Protein AF-A0A7S2GX11-F1 (afdb_monomer_lite)

Structure (mmCIF, N/CA/C/O backbone):
data_AF-A0A7S2GX11-F1
#
_entry.id   AF-A0A7S2GX11-F1
#
loop_
_atom_site.group_PDB
_atom_site.id
_atom_site.type_symbol
_atom_site.label_atom_id
_atom_site.label_alt_id
_atom_site.label_comp_id
_atom_site.label_asym_id
_atom_site.label_entity_id
_atom_site.label_seq_id
_atom_site.pdbx_PDB_ins_code
_atom_site.Cartn_x
_atom_site.Cartn_y
_atom_site.Cartn_z
_atom_site.occupancy
_atom_site.B_iso_or_equiv
_atom_site.auth_seq_id
_atom_site.auth_comp_id
_atom_site.auth_asym_id
_atom_site.auth_atom_id
_atom_site.pdbx_PDB_model_num
ATOM 1 N N . ARG A 1 1 ? 2.530 -20.749 5.515 1.00 86.44 1 ARG A N 1
ATOM 2 C CA . ARG A 1 1 ? 3.131 -19.980 6.637 1.00 86.44 1 ARG A CA 1
ATOM 3 C C . ARG A 1 1 ? 2.691 -18.512 6.604 1.00 86.44 1 ARG A C 1
ATOM 5 O O . ARG A 1 1 ? 2.038 -18.121 7.554 1.00 86.44 1 ARG A O 1
ATOM 12 N N . GLY A 1 2 ? 2.921 -17.754 5.520 1.00 95.38 2 GLY A N 1
ATOM 13 C CA . GLY A 1 2 ? 2.508 -16.335 5.430 1.00 95.38 2 GLY A CA 1
ATOM 14 C C . GLY A 1 2 ? 1.011 -16.063 5.655 1.00 95.38 2 GLY A C 1
ATOM 15 O O . GLY A 1 2 ? 0.668 -15.189 6.439 1.00 95.38 2 GLY A O 1
ATOM 16 N N . PHE A 1 3 ? 0.111 -16.865 5.072 1.00 96.94 3 PHE A N 1
ATOM 17 C CA . PHE A 1 3 ? -1.336 -16.710 5.308 1.00 96.94 3 PHE A CA 1
ATOM 18 C C . PHE A 1 3 ? -1.737 -16.861 6.784 1.00 96.94 3 PHE A C 1
ATOM 20 O O . PHE A 1 3 ? -2.519 -16.060 7.278 1.00 96.94 3 PHE A O 1
ATOM 27 N N . LEU A 1 4 ? -1.133 -17.807 7.515 1.00 98.00 4 LEU A N 1
ATOM 28 C CA . LEU A 1 4 ? -1.387 -17.982 8.953 1.00 98.00 4 LEU A CA 1
ATOM 29 C C . LEU A 1 4 ? -0.920 -16.765 9.767 1.00 98.00 4 LEU A C 1
ATOM 31 O O . LEU A 1 4 ? -1.550 -16.399 10.752 1.00 98.00 4 LEU A O 1
ATOM 35 N N . GLN A 1 5 ? 0.176 -16.118 9.354 1.00 98.12 5 GLN A N 1
ATOM 36 C CA . GLN A 1 5 ? 0.643 -14.882 9.989 1.00 98.12 5 GLN A CA 1
ATOM 37 C C . GLN A 1 5 ? -0.320 -13.719 9.720 1.00 98.12 5 GLN A C 1
ATOM 39 O O . GLN A 1 5 ? -0.622 -12.959 10.636 1.00 98.12 5 GLN A O 1
ATOM 44 N N . ALA A 1 6 ? -0.840 -13.605 8.495 1.00 98.38 6 ALA A N 1
ATOM 45 C CA . ALA A 1 6 ? -1.847 -12.605 8.146 1.00 98.38 6 ALA A CA 1
ATOM 46 C C . ALA A 1 6 ? -3.158 -12.810 8.929 1.00 98.38 6 ALA A C 1
ATOM 48 O O . ALA A 1 6 ? -3.735 -11.850 9.436 1.00 98.38 6 ALA A O 1
ATOM 49 N N . GLU A 1 7 ? -3.604 -14.059 9.090 1.00 98.38 7 GLU A N 1
ATOM 50 C CA . GLU A 1 7 ? -4.763 -14.405 9.922 1.00 98.38 7 GLU A CA 1
ATOM 51 C C . GLU A 1 7 ? -4.538 -14.053 11.395 1.00 98.38 7 GLU A C 1
ATOM 53 O O . GLU A 1 7 ? -5.402 -13.431 12.014 1.00 98.38 7 GLU A O 1
ATOM 58 N N . ALA A 1 8 ? -3.366 -14.387 11.945 1.00 98.19 8 ALA A N 1
ATOM 59 C CA . ALA A 1 8 ? -3.011 -14.049 13.320 1.00 98.19 8 ALA A CA 1
ATOM 60 C C . ALA A 1 8 ? -2.974 -12.529 13.551 1.00 98.19 8 ALA A C 1
ATOM 62 O O . ALA A 1 8 ? -3.474 -12.056 14.571 1.00 98.19 8 ALA A O 1
ATOM 63 N N . LEU A 1 9 ? -2.443 -11.757 12.594 1.00 97.25 9 LEU A N 1
ATOM 64 C CA . LEU A 1 9 ? -2.468 -10.293 12.636 1.00 97.25 9 LEU A CA 1
ATOM 65 C C . LEU A 1 9 ? -3.906 -9.759 12.652 1.00 97.25 9 LEU A C 1
ATOM 67 O O . LEU A 1 9 ? -4.236 -8.924 13.493 1.00 97.25 9 LEU A O 1
ATOM 71 N N . GLY A 1 10 ? -4.766 -10.255 11.759 1.00 97.56 10 GLY A N 1
ATOM 72 C CA . GLY A 1 10 ? -6.168 -9.845 11.705 1.00 97.56 10 GLY A CA 1
ATOM 73 C C . GLY A 1 10 ? -6.918 -10.158 13.002 1.00 97.56 10 GLY A C 1
ATOM 74 O O . GLY A 1 10 ? -7.616 -9.295 13.533 1.00 97.56 10 GLY A O 1
ATOM 75 N N . ALA A 1 11 ? -6.719 -11.355 13.561 1.00 97.88 11 ALA A N 1
ATOM 76 C CA . ALA A 1 11 ? -7.304 -11.754 14.840 1.00 97.88 11 ALA A CA 1
ATOM 77 C C . ALA A 1 11 ? -6.798 -10.891 16.008 1.00 97.88 11 ALA A C 1
ATOM 79 O O . ALA A 1 11 ? -7.585 -10.474 16.858 1.00 97.88 11 ALA A O 1
ATOM 80 N N . PHE A 1 12 ? -5.499 -10.582 16.034 1.00 97.69 12 PHE A N 1
ATOM 81 C CA . PHE A 1 12 ? -4.911 -9.701 17.040 1.00 97.69 12 PHE A CA 1
ATOM 82 C C . PHE A 1 12 ? -5.501 -8.287 16.973 1.00 97.69 12 PHE A C 1
ATOM 84 O O . PHE A 1 12 ? -5.912 -7.742 17.997 1.00 97.69 12 PHE A O 1
ATOM 91 N N . LEU A 1 13 ? -5.591 -7.711 15.771 1.00 97.00 13 LEU A N 1
ATOM 92 C CA . LEU A 1 13 ? -6.160 -6.381 15.570 1.00 97.00 13 LEU A CA 1
ATOM 93 C C . LEU A 1 13 ? -7.661 -6.338 15.876 1.00 97.00 13 LEU A C 1
ATOM 95 O O . LEU A 1 13 ? -8.131 -5.321 16.363 1.00 97.00 13 LEU A O 1
ATOM 99 N N . ALA A 1 14 ? -8.420 -7.411 15.653 1.00 96.25 14 ALA A N 1
ATOM 100 C CA . ALA A 1 14 ? -9.838 -7.458 16.023 1.00 96.25 14 ALA A CA 1
ATOM 101 C C . ALA A 1 14 ? -10.079 -7.636 17.533 1.00 96.25 14 ALA A C 1
ATOM 103 O O . ALA A 1 14 ? -11.138 -7.264 18.038 1.00 96.25 14 ALA A O 1
ATOM 104 N N . ASN A 1 15 ? -9.102 -8.160 18.280 1.00 96.38 15 ASN A N 1
ATOM 105 C CA . ASN A 1 15 ? -9.168 -8.218 19.736 1.00 96.38 15 ASN A CA 1
ATOM 106 C C . ASN A 1 15 ? -8.903 -6.827 20.327 1.00 96.38 15 ASN A C 1
ATOM 108 O O . ASN A 1 15 ? -7.761 -6.478 20.643 1.00 96.38 15 ASN A O 1
ATOM 112 N N . THR A 1 16 ? -9.961 -6.031 20.485 1.00 93.25 16 THR A N 1
ATOM 113 C CA . THR A 1 16 ? -9.871 -4.653 20.987 1.00 93.25 16 THR A CA 1
ATOM 114 C C . THR A 1 16 ? -9.282 -4.576 22.389 1.00 93.25 16 THR A C 1
ATOM 116 O O . THR A 1 16 ? -8.586 -3.611 22.681 1.00 93.25 16 THR A O 1
ATOM 119 N N . THR A 1 17 ? -9.462 -5.584 23.246 1.00 93.38 17 THR A N 1
ATOM 120 C CA . THR A 1 17 ? -8.827 -5.618 24.571 1.00 93.38 17 THR A CA 1
ATOM 121 C C . THR A 1 17 ? -7.307 -5.693 24.450 1.00 93.38 17 THR A C 1
ATOM 123 O O . THR A 1 17 ? -6.611 -4.853 25.011 1.00 93.38 17 THR A O 1
ATOM 126 N N . ALA A 1 18 ? -6.781 -6.653 23.684 1.00 93.06 18 ALA A N 1
ATOM 127 C CA . ALA A 1 18 ? -5.338 -6.843 23.539 1.00 93.06 18 ALA A CA 1
ATOM 128 C C . ALA A 1 18 ? -4.674 -5.701 22.754 1.00 93.06 18 ALA A C 1
ATOM 130 O O . ALA A 1 18 ? -3.641 -5.174 23.159 1.00 93.06 18 ALA A O 1
ATOM 131 N N . SER A 1 19 ? -5.275 -5.281 21.642 1.00 93.00 19 SER A N 1
ATOM 132 C CA . SER A 1 19 ? -4.683 -4.269 20.760 1.00 93.00 19 SER A CA 1
ATOM 133 C C . SER A 1 19 ? -4.863 -2.830 21.277 1.00 93.00 19 SER A C 1
ATOM 135 O O . SER A 1 19 ? -4.028 -1.972 20.982 1.00 93.00 19 SER A O 1
ATOM 137 N N . SER A 1 20 ? -5.859 -2.547 22.132 1.00 92.88 20 SER A N 1
ATOM 138 C CA . SER A 1 20 ? -5.948 -1.249 22.831 1.00 92.88 20 SER A CA 1
ATOM 139 C C . SER A 1 20 ? -4.845 -1.055 23.869 1.00 92.88 20 SER A C 1
ATOM 141 O O . SER A 1 20 ? -4.436 0.084 24.089 1.00 92.88 20 SER A O 1
ATOM 143 N N . LEU A 1 21 ? -4.302 -2.129 24.463 1.00 94.06 21 LEU A N 1
ATOM 144 C CA . LEU A 1 21 ? -3.130 -2.024 25.348 1.00 94.06 21 LEU A CA 1
ATOM 145 C C . LEU A 1 21 ? -1.911 -1.453 24.609 1.00 94.06 21 LEU A C 1
ATOM 147 O O . LEU A 1 21 ? -1.106 -0.743 25.205 1.00 94.06 21 LEU A O 1
ATOM 151 N N . LEU A 1 22 ? -1.819 -1.697 23.298 1.00 93.19 22 LEU A N 1
ATOM 152 C CA . LEU A 1 22 ? -0.808 -1.110 22.415 1.00 93.19 22 LEU A CA 1
ATOM 153 C C . LEU A 1 22 ? -1.242 0.228 21.796 1.00 93.19 22 LEU A C 1
ATOM 155 O O . LEU A 1 22 ? -0.558 0.745 20.918 1.00 93.19 22 LEU A O 1
ATOM 159 N N . ARG A 1 23 ? -2.373 0.798 22.235 1.00 92.56 23 ARG A N 1
ATOM 160 C CA . ARG A 1 23 ? -2.960 2.039 21.702 1.00 92.56 23 ARG A CA 1
ATOM 161 C C . ARG A 1 23 ? -3.194 1.990 20.187 1.00 92.56 23 ARG A C 1
ATOM 163 O O . ARG A 1 23 ? -3.012 2.997 19.508 1.00 92.56 23 ARG A O 1
ATOM 170 N N . ILE A 1 24 ? -3.588 0.828 19.660 1.00 93.12 24 ILE A N 1
ATOM 171 C CA . ILE A 1 24 ? -3.903 0.652 18.232 1.00 93.12 24 ILE A CA 1
ATOM 172 C C . ILE A 1 24 ? -5.346 1.058 17.909 1.00 93.12 24 ILE A C 1
ATOM 174 O O . ILE A 1 24 ? -5.621 1.432 16.772 1.00 93.12 24 ILE A O 1
ATOM 178 N N . HIS A 1 25 ? -6.256 0.980 18.888 1.00 93.12 25 HIS A N 1
ATOM 179 C CA . HIS A 1 25 ? -7.679 1.266 18.689 1.00 93.12 25 HIS A CA 1
ATOM 180 C C . HIS A 1 25 ? -8.124 2.644 19.166 1.00 93.12 25 HIS A C 1
ATOM 182 O O . HIS A 1 25 ? -7.550 3.168 20.130 1.00 93.12 25 HIS A O 1
ATOM 188 N N . PRO A 1 26 ? -9.187 3.187 18.533 1.00 94.62 26 PRO A N 1
ATOM 189 C CA . PRO A 1 26 ? -9.950 2.595 17.416 1.00 94.62 26 PRO A CA 1
ATOM 190 C C . PRO A 1 26 ? -9.263 2.700 16.035 1.00 94.62 26 PRO A C 1
ATOM 192 O O . PRO A 1 26 ? -8.889 3.787 15.593 1.00 94.62 26 PRO A O 1
ATOM 195 N N . VAL A 1 27 ? -9.174 1.587 15.291 1.00 96.75 27 VAL A N 1
ATOM 196 C CA . VAL A 1 27 ? -8.684 1.602 13.896 1.00 96.75 27 VAL A CA 1
ATOM 197 C C . VAL A 1 27 ? -9.737 2.227 12.983 1.00 96.75 27 VAL A C 1
ATOM 199 O O . VAL A 1 27 ? -10.860 1.742 12.891 1.00 96.75 27 VAL A O 1
ATOM 202 N N . HIS A 1 28 ? -9.368 3.296 12.278 1.00 96.81 28 HIS A N 1
ATOM 203 C CA . HIS A 1 28 ? -10.304 4.063 11.454 1.00 96.81 28 HIS A CA 1
ATOM 204 C C . HIS A 1 28 ? -10.163 3.804 9.955 1.00 96.81 28 HIS A C 1
ATOM 206 O O . HIS A 1 28 ? -11.129 3.971 9.210 1.00 96.81 28 HIS A O 1
ATOM 212 N N . LYS A 1 29 ? -8.952 3.486 9.485 1.00 97.00 29 LYS A N 1
ATOM 213 C CA . LYS A 1 29 ? -8.663 3.287 8.060 1.00 97.00 29 LYS A CA 1
ATOM 214 C C . LYS A 1 29 ? -7.625 2.196 7.858 1.00 97.00 29 LYS A C 1
ATOM 216 O O . LYS A 1 29 ? -6.704 2.050 8.661 1.00 97.00 29 LYS A O 1
ATOM 221 N N . LEU A 1 30 ? -7.766 1.498 6.737 1.00 98.50 30 LEU A N 1
ATOM 222 C CA . LEU A 1 30 ? -6.792 0.550 6.220 1.00 98.50 30 LEU A CA 1
ATOM 223 C C . LEU A 1 30 ? -6.223 1.100 4.910 1.00 98.50 30 LEU A C 1
ATOM 225 O O . LEU A 1 30 ? -6.982 1.539 4.047 1.00 98.50 30 LEU A O 1
ATOM 229 N N . MET A 1 31 ? -4.901 1.087 4.766 1.00 98.50 31 MET A N 1
ATOM 230 C CA . MET A 1 31 ? -4.209 1.419 3.516 1.00 98.50 31 MET A CA 1
ATOM 231 C C . MET A 1 31 ? -3.269 0.281 3.127 1.00 98.50 31 MET A C 1
ATOM 233 O O . MET A 1 31 ? -2.736 -0.412 3.988 1.00 98.50 31 MET A O 1
ATOM 237 N N . VAL A 1 32 ? -3.053 0.044 1.841 1.00 98.69 32 VAL A N 1
ATOM 238 C CA . VAL A 1 32 ? -2.285 -1.132 1.416 1.00 98.69 32 VAL A CA 1
ATOM 239 C C . VAL A 1 32 ? -1.540 -0.883 0.116 1.00 98.69 32 VAL A C 1
ATOM 241 O O . VAL A 1 32 ? -2.040 -0.212 -0.785 1.00 98.69 32 VAL A O 1
ATOM 244 N N . SER A 1 33 ? -0.344 -1.450 0.017 1.00 98.56 33 SER A N 1
ATOM 245 C CA . SER A 1 33 ? 0.403 -1.531 -1.235 1.00 98.56 33 SER A CA 1
ATOM 246 C C . SER A 1 33 ? -0.357 -2.331 -2.306 1.00 98.56 33 SER A C 1
ATOM 248 O O . SER A 1 33 ? -0.979 -3.342 -1.971 1.00 98.56 33 SER A O 1
ATOM 250 N N . PRO A 1 34 ? -0.270 -1.962 -3.598 1.00 98.25 34 PRO A N 1
ATOM 251 C CA . PRO A 1 34 ? -0.936 -2.686 -4.684 1.00 98.25 34 PRO A CA 1
ATOM 252 C C . PRO A 1 34 ? -0.273 -4.037 -5.002 1.00 98.25 34 PRO A C 1
ATOM 254 O O . PRO A 1 34 ? -0.797 -4.832 -5.781 1.00 98.25 34 PRO A O 1
ATOM 257 N N . VAL A 1 35 ? 0.892 -4.330 -4.414 1.00 97.94 35 VAL A N 1
ATOM 258 C CA . VAL A 1 35 ? 1.596 -5.595 -4.636 1.00 97.94 35 VAL A CA 1
ATOM 259 C C . VAL A 1 35 ? 0.792 -6.751 -4.029 1.00 97.94 35 VAL A C 1
ATOM 261 O O . VAL A 1 35 ? 0.474 -6.743 -2.839 1.00 97.94 35 VAL A O 1
ATOM 264 N N . LYS A 1 36 ? 0.523 -7.800 -4.819 1.00 97.69 36 LYS A N 1
ATOM 265 C CA . LYS A 1 36 ? -0.363 -8.930 -4.467 1.00 97.69 36 LYS A CA 1
ATOM 266 C C . LYS A 1 36 ? -0.142 -9.515 -3.067 1.00 97.69 36 LYS A C 1
ATOM 268 O O . LYS A 1 36 ? -1.108 -9.795 -2.363 1.00 97.69 36 LYS A O 1
ATOM 273 N N . ARG A 1 37 ? 1.112 -9.675 -2.630 1.00 97.62 37 ARG A N 1
ATOM 274 C CA . ARG A 1 37 ? 1.434 -10.209 -1.290 1.00 97.62 37 ARG A CA 1
ATOM 275 C C . ARG A 1 37 ? 0.988 -9.288 -0.142 1.00 97.62 37 ARG A C 1
ATOM 277 O O . ARG A 1 37 ? 0.601 -9.781 0.915 1.00 97.62 37 ARG A O 1
ATOM 284 N N . ALA A 1 38 ? 0.991 -7.970 -0.348 1.00 98.50 38 ALA A N 1
ATOM 285 C CA . ALA A 1 38 ? 0.492 -6.996 0.622 1.00 98.50 38 ALA A CA 1
ATOM 286 C C . ALA A 1 38 ? -1.042 -7.020 0.681 1.00 98.50 38 ALA A C 1
ATOM 288 O O . ALA A 1 38 ? -1.608 -7.082 1.772 1.00 98.50 38 ALA A O 1
ATOM 289 N N . LEU A 1 39 ? -1.708 -7.093 -0.480 1.00 98.56 39 LEU A N 1
ATOM 290 C CA . LEU A 1 39 ? -3.163 -7.288 -0.577 1.00 98.56 39 LEU A CA 1
ATOM 291 C C . LEU A 1 39 ? -3.607 -8.576 0.142 1.00 98.56 39 LEU A C 1
ATOM 293 O O . LEU A 1 39 ? -4.527 -8.570 0.956 1.00 98.56 39 LEU A O 1
ATOM 297 N N . GLN A 1 40 ? -2.899 -9.685 -0.076 1.00 98.44 40 GLN A N 1
ATOM 298 C CA . GLN A 1 40 ? -3.164 -10.951 0.618 1.00 98.44 40 GLN A CA 1
ATOM 299 C C . GLN A 1 40 ? -2.957 -10.851 2.135 1.00 98.44 40 GLN A C 1
ATOM 301 O O . GLN A 1 40 ? -3.738 -11.418 2.895 1.00 98.44 40 GLN A O 1
ATOM 306 N N . THR A 1 41 ? -1.939 -10.110 2.577 1.00 98.56 41 THR A N 1
ATOM 307 C CA . THR A 1 41 ? -1.664 -9.889 4.004 1.00 98.56 41 THR A CA 1
ATOM 308 C C . THR A 1 41 ? -2.743 -9.041 4.680 1.00 98.56 41 THR A C 1
ATOM 310 O O . THR A 1 41 ? -3.121 -9.317 5.815 1.00 98.56 41 THR A O 1
ATOM 313 N N . MET A 1 42 ? -3.272 -8.025 3.995 1.00 98.69 42 MET A N 1
ATOM 314 C CA . MET A 1 42 ? -4.306 -7.144 4.543 1.00 98.69 42 MET A CA 1
ATOM 315 C C . MET A 1 42 ? -5.690 -7.815 4.609 1.00 98.69 42 MET A C 1
ATOM 317 O O . MET A 1 42 ? -6.516 -7.444 5.444 1.00 98.69 42 MET A O 1
ATOM 321 N N . ALA A 1 43 ? -5.960 -8.819 3.767 1.00 98.19 43 ALA A N 1
ATOM 322 C CA . ALA A 1 43 ? -7.306 -9.372 3.605 1.00 98.19 43 ALA A CA 1
ATOM 323 C C . ALA A 1 43 ? -7.940 -9.917 4.907 1.00 98.19 43 ALA A C 1
ATOM 325 O O . ALA A 1 43 ? -9.103 -9.582 5.161 1.00 98.19 43 ALA A O 1
ATOM 326 N N . PRO A 1 44 ? -7.236 -10.683 5.770 1.00 98.25 44 PRO A N 1
ATOM 327 C CA . PRO A 1 44 ? -7.803 -11.126 7.044 1.00 98.25 44 PRO A CA 1
ATOM 328 C C . PRO A 1 44 ? -8.097 -9.966 8.001 1.00 98.25 44 PRO A C 1
ATOM 330 O O . PRO A 1 44 ? -9.147 -9.963 8.638 1.00 98.25 44 PRO A O 1
ATOM 333 N N . THR A 1 45 ? -7.224 -8.955 8.061 1.00 98.31 45 THR A N 1
ATOM 334 C CA . THR A 1 45 ? -7.428 -7.742 8.872 1.00 98.31 45 THR A CA 1
ATOM 335 C C . THR A 1 45 ? -8.654 -6.957 8.414 1.00 98.31 45 THR A C 1
ATOM 337 O O . THR A 1 45 ? -9.484 -6.583 9.239 1.00 98.31 45 THR A O 1
ATOM 340 N N . ALA A 1 46 ? -8.811 -6.759 7.102 1.00 98.19 46 ALA A N 1
ATOM 341 C CA . ALA A 1 46 ? -9.978 -6.104 6.516 1.00 98.19 46 ALA A CA 1
ATOM 342 C C . ALA A 1 46 ? -11.281 -6.812 6.905 1.00 98.19 46 ALA A C 1
ATOM 344 O O . ALA A 1 46 ? -12.224 -6.181 7.383 1.00 98.19 46 ALA A O 1
ATOM 345 N N . LYS A 1 47 ?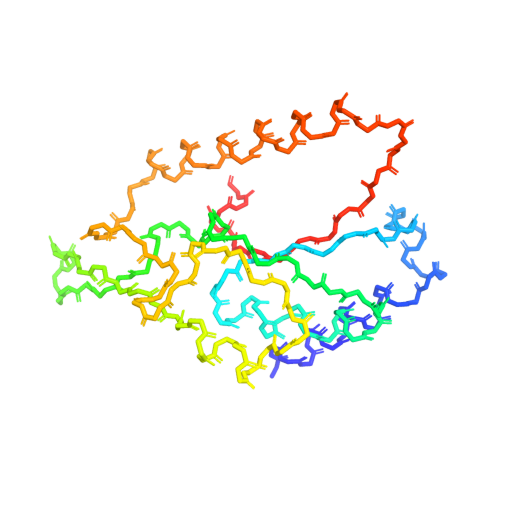 -11.300 -8.146 6.777 1.00 97.75 47 LYS A N 1
ATOM 346 C CA . LYS A 1 47 ? -12.437 -8.982 7.172 1.00 97.75 47 LYS A CA 1
ATOM 347 C C . LYS A 1 47 ? -12.730 -8.880 8.670 1.00 97.75 47 LYS A C 1
ATOM 349 O O . LYS A 1 47 ? -13.888 -8.741 9.044 1.00 97.75 47 LYS A O 1
ATOM 354 N N . ALA A 1 48 ? -11.704 -8.957 9.513 1.00 97.44 48 ALA A N 1
ATOM 355 C CA . ALA A 1 48 ? -11.863 -8.995 10.964 1.00 97.44 48 ALA A CA 1
ATOM 356 C C . ALA A 1 48 ? -12.310 -7.645 11.553 1.00 97.44 48 ALA A C 1
ATOM 358 O O . ALA A 1 48 ? -13.059 -7.623 12.525 1.00 97.44 48 ALA A O 1
ATOM 359 N N . LEU A 1 49 ? -11.889 -6.528 10.949 1.00 96.94 49 LEU A N 1
ATOM 360 C CA . LEU A 1 49 ? -12.284 -5.177 11.363 1.00 96.94 49 LEU A CA 1
ATOM 361 C C . LEU A 1 49 ? -13.541 -4.655 10.650 1.00 96.94 49 LEU A C 1
ATOM 363 O O . LEU A 1 49 ? -14.058 -3.609 11.031 1.00 96.94 49 LEU A O 1
ATOM 367 N N . GLY A 1 50 ? -14.021 -5.340 9.606 1.00 97.19 50 GLY A N 1
ATOM 368 C CA . GLY A 1 50 ? -15.140 -4.864 8.788 1.00 97.19 50 GLY A CA 1
ATOM 369 C C . GLY A 1 50 ? -14.828 -3.574 8.019 1.00 97.19 50 GLY A C 1
ATOM 370 O O . GLY A 1 50 ? -15.734 -2.795 7.731 1.00 97.19 50 GLY A O 1
ATOM 371 N N . LEU A 1 51 ? -13.552 -3.326 7.706 1.00 98.12 51 LEU A N 1
ATOM 372 C CA . LEU A 1 51 ? -13.084 -2.123 7.015 1.00 98.12 51 LEU A CA 1
ATOM 373 C C . LEU A 1 51 ? -12.637 -2.452 5.590 1.00 98.12 51 LEU A C 1
ATOM 375 O O . LEU A 1 51 ? -12.021 -3.488 5.342 1.00 98.12 51 LEU A O 1
ATOM 379 N N . ARG A 1 52 ? -12.899 -1.528 4.664 1.00 98.44 52 ARG A N 1
ATOM 380 C CA . ARG A 1 52 ? -12.449 -1.601 3.268 1.00 98.44 52 ARG A CA 1
ATOM 381 C C . ARG A 1 52 ? -11.053 -0.976 3.145 1.00 98.44 52 ARG A C 1
ATOM 383 O O . ARG A 1 52 ? -10.893 0.185 3.531 1.00 98.44 52 ARG A O 1
ATOM 390 N N . PRO A 1 53 ? -10.021 -1.709 2.687 1.00 98.69 53 PRO A N 1
ATOM 391 C CA . PRO A 1 53 ? -8.698 -1.126 2.503 1.00 98.69 53 PRO A CA 1
ATOM 392 C C . PRO A 1 53 ? -8.629 -0.258 1.255 1.00 98.69 53 PRO A C 1
ATOM 394 O O . PRO A 1 53 ? -9.038 -0.685 0.179 1.00 98.69 53 PRO A O 1
ATOM 397 N N . LEU A 1 54 ? -8.042 0.928 1.400 1.00 98.56 54 LEU A N 1
ATOM 398 C CA . LEU A 1 54 ? -7.678 1.788 0.280 1.00 98.56 54 LEU A CA 1
ATOM 399 C C . LEU A 1 54 ? -6.348 1.317 -0.310 1.00 98.56 54 LEU A C 1
ATOM 401 O O . LEU A 1 54 ? -5.319 1.350 0.376 1.00 98.56 54 LEU A O 1
ATOM 405 N N . VAL A 1 55 ? -6.351 0.914 -1.579 1.00 98.69 55 VAL A N 1
ATOM 406 C CA . VAL A 1 55 ? -5.105 0.622 -2.295 1.00 98.69 55 VAL A CA 1
ATOM 407 C C . VAL A 1 55 ? -4.375 1.933 -2.581 1.00 98.69 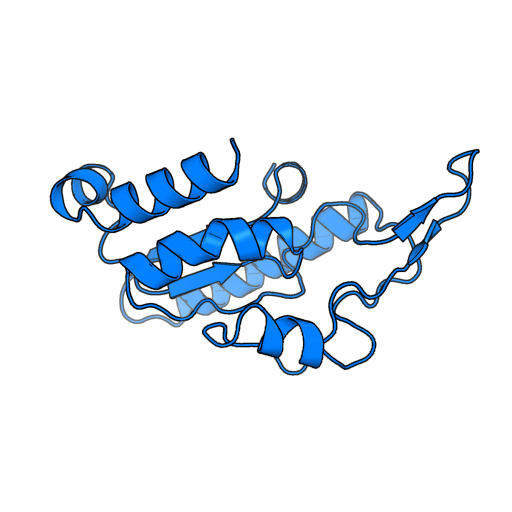55 VAL A C 1
ATOM 409 O O . VAL A 1 55 ? -4.969 2.912 -3.023 1.00 98.69 55 VAL A O 1
ATOM 412 N N . ARG A 1 56 ? -3.078 1.968 -2.280 1.00 97.94 56 ARG A N 1
ATOM 413 C CA . ARG A 1 56 ? -2.202 3.128 -2.456 1.00 97.94 56 ARG A CA 1
ATOM 414 C C . ARG A 1 56 ? -1.133 2.770 -3.471 1.00 97.94 56 ARG A C 1
ATOM 416 O O . ARG A 1 56 ? -0.138 2.154 -3.101 1.00 97.94 56 ARG A O 1
ATOM 423 N N . THR A 1 57 ? -1.334 3.140 -4.733 1.00 97.19 57 THR A N 1
ATOM 424 C CA . THR A 1 57 ? -0.420 2.820 -5.845 1.00 97.19 57 THR A CA 1
ATOM 425 C C . THR A 1 57 ? 1.018 3.223 -5.551 1.00 97.19 57 THR A C 1
ATOM 427 O O . THR A 1 57 ? 1.922 2.488 -5.902 1.00 97.19 57 THR A O 1
ATOM 430 N N . ASN A 1 58 ? 1.250 4.288 -4.786 1.00 96.44 58 ASN A N 1
ATOM 431 C CA . ASN A 1 58 ? 2.583 4.735 -4.387 1.00 96.44 58 ASN A CA 1
ATOM 432 C C . ASN A 1 58 ? 3.221 3.986 -3.193 1.00 96.44 58 ASN A C 1
ATOM 434 O O . ASN A 1 58 ? 4.346 4.309 -2.823 1.00 96.44 58 ASN A O 1
ATOM 438 N N . PHE A 1 59 ? 2.571 2.977 -2.596 1.00 97.38 59 PHE A N 1
ATOM 439 C CA . PHE A 1 59 ? 3.108 2.183 -1.468 1.00 97.38 59 PHE A CA 1
ATOM 440 C C . PHE A 1 59 ? 3.858 0.917 -1.937 1.00 97.38 59 PHE A C 1
ATOM 442 O O . PHE A 1 59 ? 3.964 -0.069 -1.200 1.00 97.38 59 PHE A O 1
ATOM 449 N N . PHE A 1 60 ? 4.315 0.864 -3.189 1.00 97.06 60 PHE A N 1
ATOM 450 C CA . PHE A 1 60 ? 5.086 -0.272 -3.703 1.00 97.06 60 PHE A CA 1
ATOM 451 C C . PHE A 1 60 ? 6.508 -0.338 -3.112 1.00 97.06 60 PHE A C 1
ATOM 453 O O . PHE A 1 60 ? 6.999 0.615 -2.503 1.00 97.06 60 PHE A O 1
ATOM 460 N N . GLU A 1 61 ? 7.131 -1.509 -3.256 1.00 95.56 61 GLU A N 1
ATOM 461 C CA . GLU A 1 61 ? 8.485 -1.826 -2.779 1.00 95.56 61 GLU A CA 1
ATOM 462 C C . GLU A 1 61 ? 9.558 -0.985 -3.476 1.00 95.56 61 GLU A C 1
ATOM 464 O O . GLU A 1 61 ? 9.391 -0.632 -4.638 1.00 95.56 61 GLU A O 1
ATOM 469 N N . ALA A 1 62 ? 10.667 -0.684 -2.797 1.00 96.00 62 ALA A N 1
ATOM 470 C CA . ALA A 1 62 ? 11.792 0.011 -3.421 1.00 96.00 62 ALA A CA 1
ATOM 471 C C . ALA A 1 62 ? 12.203 -0.671 -4.740 1.00 96.00 62 ALA A C 1
ATOM 473 O O . ALA A 1 62 ? 12.327 -1.895 -4.817 1.00 96.00 62 ALA A O 1
ATOM 474 N N . GLY A 1 63 ? 12.371 0.118 -5.799 1.00 94.94 63 GLY A N 1
ATOM 475 C CA . GLY A 1 63 ? 12.669 -0.405 -7.133 1.00 94.94 63 GLY A CA 1
ATOM 476 C C . GLY A 1 63 ? 11.439 -0.620 -8.016 1.00 94.94 63 GLY A C 1
ATOM 477 O O . GLY A 1 63 ? 11.591 -0.720 -9.231 1.00 94.94 63 GLY A O 1
ATOM 478 N N . GLY A 1 64 ? 10.228 -0.643 -7.457 1.00 95.56 64 GLY A N 1
ATOM 479 C CA . GLY A 1 64 ? 9.001 -0.838 -8.226 1.00 95.56 64 GLY A CA 1
ATOM 480 C C . GLY A 1 64 ? 8.816 -2.273 -8.721 1.00 95.56 64 GLY A C 1
ATOM 481 O O . GLY A 1 64 ? 9.213 -3.230 -8.056 1.00 95.56 64 GLY A O 1
ATOM 482 N N . LEU A 1 65 ? 8.165 -2.440 -9.875 1.00 95.75 65 LEU A N 1
ATOM 483 C CA . LEU A 1 65 ? 7.879 -3.753 -10.451 1.00 95.75 65 LEU A CA 1
ATOM 484 C C . LEU A 1 65 ? 8.484 -3.867 -11.852 1.00 95.75 65 LEU A C 1
ATOM 486 O O . LEU A 1 65 ? 8.074 -3.173 -12.778 1.00 95.75 65 LEU A O 1
ATOM 490 N N . TYR A 1 66 ? 9.463 -4.755 -12.013 1.00 96.19 66 TYR A N 1
ATOM 491 C CA . TYR A 1 66 ? 10.235 -4.883 -13.247 1.00 96.19 66 TYR A CA 1
ATOM 492 C C . TYR A 1 66 ? 10.754 -6.309 -13.452 1.00 96.19 66 TYR A C 1
ATOM 494 O O . TYR A 1 66 ? 10.888 -7.085 -12.507 1.00 96.19 66 TYR A O 1
ATOM 502 N N . ASN A 1 67 ? 11.101 -6.618 -14.699 1.00 95.69 67 ASN A N 1
ATOM 503 C CA . ASN A 1 67 ? 11.952 -7.744 -15.064 1.00 95.69 67 ASN A CA 1
ATOM 504 C C . ASN A 1 67 ? 13.372 -7.233 -15.320 1.00 95.69 67 ASN A C 1
ATOM 506 O O . ASN A 1 67 ? 13.542 -6.207 -15.978 1.00 95.69 67 ASN A O 1
ATOM 510 N N . ALA A 1 68 ? 14.374 -7.948 -14.813 1.00 95.94 68 ALA A N 1
ATOM 511 C CA . ALA A 1 68 ? 15.780 -7.685 -15.102 1.00 95.94 68 ALA A CA 1
ATOM 512 C C . ALA A 1 68 ? 16.316 -8.696 -16.124 1.00 95.94 68 ALA A C 1
ATOM 514 O O . ALA A 1 68 ? 15.873 -9.848 -16.152 1.00 95.94 68 ALA A O 1
ATOM 515 N N . ASP A 1 69 ? 17.284 -8.282 -16.939 1.00 95.00 69 ASP A N 1
ATOM 516 C CA . ASP A 1 69 ? 18.102 -9.222 -17.709 1.00 95.00 69 ASP A CA 1
ATOM 517 C C . ASP A 1 69 ? 19.015 -10.063 -16.788 1.00 95.00 69 ASP A C 1
ATOM 519 O O . ASP A 1 69 ? 19.131 -9.829 -15.582 1.00 95.00 69 ASP A O 1
ATOM 523 N N . SER A 1 70 ? 19.682 -11.077 -17.348 1.00 95.06 70 SER A N 1
ATOM 524 C CA . SER A 1 70 ? 20.553 -11.978 -16.575 1.00 95.06 70 SER A CA 1
ATOM 525 C C . SER A 1 70 ? 21.777 -11.289 -15.964 1.00 95.06 70 SER A C 1
ATOM 527 O O . SER A 1 70 ? 22.392 -11.834 -15.051 1.00 95.06 70 SER A O 1
ATOM 529 N N . THR A 1 71 ? 22.159 -10.127 -16.492 1.00 95.56 71 THR A N 1
ATOM 530 C CA . THR A 1 71 ? 23.316 -9.331 -16.060 1.00 95.56 71 THR A CA 1
ATOM 531 C C . THR A 1 71 ? 22.937 -8.181 -15.132 1.00 95.56 71 THR A C 1
ATOM 533 O O . THR A 1 71 ? 23.827 -7.487 -14.646 1.00 95.56 71 THR A O 1
ATOM 536 N N . TYR A 1 72 ? 21.643 -7.996 -14.855 1.00 93.69 72 TYR A N 1
ATOM 537 C CA . TYR A 1 72 ? 21.107 -6.912 -14.037 1.00 93.69 72 TYR A CA 1
ATOM 538 C C . TYR A 1 72 ? 21.498 -5.508 -14.548 1.00 93.69 72 TYR A C 1
ATOM 540 O O . TYR A 1 72 ? 21.745 -4.584 -13.775 1.00 93.69 72 TYR A O 1
ATOM 548 N N . SER A 1 73 ? 21.574 -5.360 -15.872 1.00 94.12 73 SER A N 1
ATOM 549 C CA . SER A 1 73 ? 21.947 -4.133 -16.589 1.00 94.12 73 SER A CA 1
ATOM 550 C C . SER A 1 73 ? 20.777 -3.446 -17.286 1.00 94.12 73 SER A C 1
ATOM 552 O O . SER A 1 73 ? 20.880 -2.276 -17.650 1.00 94.12 73 SER A O 1
ATOM 554 N N . SER A 1 74 ? 19.668 -4.157 -17.480 1.00 95.06 74 SER A N 1
ATOM 555 C CA . SER A 1 74 ? 18.457 -3.631 -18.103 1.00 95.06 74 SER A CA 1
ATOM 556 C C . SER A 1 74 ? 17.235 -4.009 -17.282 1.00 95.06 74 SER A C 1
ATOM 558 O O . SER A 1 74 ? 17.128 -5.139 -16.803 1.00 95.06 74 SER A O 1
ATOM 560 N N . PHE A 1 75 ? 16.309 -3.061 -17.140 1.00 96.94 75 PHE A N 1
ATOM 561 C CA . PHE A 1 75 ? 15.078 -3.225 -16.379 1.00 96.94 75 PHE A CA 1
ATOM 562 C C . PHE A 1 75 ? 13.886 -2.827 -17.235 1.00 96.94 75 PHE A C 1
ATOM 564 O O . PHE A 1 75 ? 13.817 -1.698 -17.716 1.00 96.94 75 PHE A O 1
ATOM 571 N N . VAL A 1 76 ? 12.933 -3.741 -17.385 1.00 95.56 76 VAL A N 1
ATOM 572 C CA . VAL A 1 76 ? 11.678 -3.497 -18.099 1.00 95.56 76 VAL A CA 1
ATOM 573 C C . VAL A 1 76 ? 10.550 -3.501 -17.085 1.00 95.56 76 VAL A C 1
ATOM 575 O O . VAL A 1 76 ? 10.303 -4.525 -16.444 1.00 95.56 76 VAL A O 1
ATOM 578 N N . ALA A 1 77 ? 9.870 -2.366 -16.936 1.00 95.69 77 ALA A N 1
ATOM 579 C CA . ALA A 1 77 ? 8.738 -2.252 -16.030 1.00 95.69 77 ALA A CA 1
ATOM 580 C C . ALA A 1 77 ? 7.643 -3.282 -16.344 1.00 95.69 77 ALA A C 1
ATOM 582 O O . ALA A 1 77 ? 7.454 -3.711 -17.484 1.00 95.69 77 ALA A O 1
ATOM 583 N N . GLN A 1 78 ? 6.924 -3.692 -15.308 1.00 96.12 78 GLN A N 1
ATOM 584 C CA . GLN A 1 78 ? 5.759 -4.561 -15.389 1.00 96.12 78 GLN A CA 1
ATOM 585 C C . GLN A 1 78 ? 4.602 -3.853 -14.693 1.00 96.12 78 GLN A C 1
ATOM 587 O O . GLN A 1 78 ? 4.774 -3.374 -13.578 1.00 96.12 78 GLN A O 1
ATOM 592 N N . GLY A 1 79 ? 3.425 -3.815 -15.317 1.00 95.81 79 GLY A N 1
ATOM 593 C CA . GLY A 1 79 ? 2.278 -3.064 -14.788 1.00 95.81 79 GLY A CA 1
ATOM 594 C C . GLY A 1 79 ? 1.714 -3.611 -13.472 1.00 95.81 79 GLY A C 1
ATOM 595 O O . GLY A 1 79 ? 1.120 -2.875 -12.685 1.00 95.81 79 GLY A O 1
ATOM 596 N N . GLY A 1 80 ? 1.932 -4.896 -13.188 1.00 96.69 80 GLY A N 1
ATOM 597 C CA . GLY A 1 80 ? 1.374 -5.564 -12.015 1.00 96.69 80 GLY A CA 1
ATOM 598 C C . GLY A 1 80 ? -0.061 -6.026 -12.246 1.00 96.69 80 GLY A C 1
ATOM 599 O O . GLY A 1 80 ? -0.435 -6.331 -13.371 1.00 96.69 80 GLY A O 1
ATOM 600 N N . MET A 1 81 ? -0.841 -6.135 -11.166 1.00 98.25 81 MET A N 1
ATOM 601 C CA . MET A 1 81 ? -2.235 -6.574 -11.269 1.00 98.25 81 MET A CA 1
ATOM 602 C C . MET A 1 81 ? -3.101 -5.495 -11.915 1.00 98.25 81 MET A C 1
ATOM 604 O O . MET A 1 81 ? -3.012 -4.331 -11.518 1.00 98.25 81 MET A O 1
ATOM 608 N N . THR A 1 82 ? -3.979 -5.896 -12.829 1.00 98.44 82 THR A N 1
ATOM 609 C CA . THR A 1 82 ? -4.954 -4.990 -13.448 1.00 98.44 82 THR A CA 1
ATOM 610 C C . THR A 1 82 ? -6.119 -4.676 -12.511 1.00 98.44 82 THR A C 1
ATOM 612 O O . THR A 1 82 ? -6.342 -5.366 -11.506 1.00 98.44 82 THR A O 1
ATOM 615 N N . ARG A 1 83 ? -6.913 -3.650 -12.841 1.00 98.31 83 ARG A N 1
ATOM 616 C CA . ARG A 1 83 ? -8.161 -3.349 -12.125 1.00 98.31 83 ARG A CA 1
ATOM 617 C C . ARG A 1 83 ? -9.090 -4.558 -12.095 1.00 98.31 83 ARG A C 1
ATOM 619 O O . ARG A 1 83 ? -9.545 -4.926 -11.012 1.00 98.31 83 ARG A O 1
ATOM 626 N N . SER A 1 84 ? -9.350 -5.191 -13.237 1.00 98.44 84 SER A N 1
ATOM 627 C CA . SER A 1 84 ? -10.219 -6.370 -13.307 1.00 98.44 84 SER A CA 1
ATOM 628 C C . SER A 1 84 ? -9.693 -7.538 -12.466 1.00 98.44 84 SER A C 1
ATOM 630 O O . SER A 1 84 ? -10.462 -8.161 -11.730 1.00 98.44 84 SER A O 1
ATOM 632 N N . GLU A 1 85 ? -8.382 -7.797 -12.483 1.00 98.50 85 GLU A N 1
ATOM 633 C CA . GLU A 1 85 ? -7.768 -8.824 -11.632 1.00 98.50 85 GLU A CA 1
ATOM 634 C C . GLU A 1 85 ? -7.914 -8.509 -10.137 1.00 98.50 85 GLU A C 1
ATOM 636 O O . GLU A 1 85 ? -8.232 -9.397 -9.338 1.00 98.50 85 GLU A O 1
ATOM 641 N N . MET A 1 86 ? -7.708 -7.247 -9.738 1.00 98.44 86 MET A N 1
ATOM 642 C CA . MET A 1 86 ? -7.896 -6.822 -8.351 1.00 98.44 86 MET A CA 1
ATOM 643 C C . MET A 1 86 ? -9.360 -6.896 -7.927 1.00 98.44 86 MET A C 1
ATOM 645 O O . MET A 1 86 ? -9.641 -7.383 -6.838 1.00 98.44 86 MET A O 1
ATOM 649 N N . MET A 1 87 ? -10.304 -6.476 -8.769 1.00 97.75 87 MET A N 1
ATOM 650 C CA . MET A 1 87 ? -11.733 -6.567 -8.462 1.00 97.75 87 MET A CA 1
ATOM 651 C C . MET A 1 87 ? -12.192 -8.019 -8.305 1.00 97.75 87 MET A C 1
ATOM 653 O O . MET A 1 87 ? -12.993 -8.307 -7.417 1.00 97.75 87 MET A O 1
ATOM 657 N N . ALA A 1 88 ? -11.662 -8.936 -9.118 1.00 98.19 88 ALA A N 1
ATOM 658 C CA . ALA A 1 88 ? -11.971 -10.358 -9.018 1.00 98.19 88 ALA A CA 1
ATOM 659 C C . ALA A 1 88 ? -11.406 -10.997 -7.735 1.00 98.19 88 ALA A C 1
ATOM 661 O O . ALA A 1 88 ? -12.080 -11.807 -7.101 1.00 98.19 88 ALA A O 1
ATOM 662 N N . ALA A 1 89 ? -10.179 -10.641 -7.338 1.00 97.75 89 ALA A N 1
ATOM 663 C CA . ALA A 1 89 ? -9.499 -11.252 -6.191 1.00 97.75 89 ALA A CA 1
ATOM 664 C C . ALA A 1 89 ? -9.748 -10.540 -4.845 1.00 97.75 89 ALA A C 1
ATOM 666 O O . ALA A 1 89 ? -9.612 -11.154 -3.785 1.00 97.75 89 ALA A O 1
ATOM 667 N N . PHE A 1 90 ? -10.077 -9.248 -4.877 1.00 97.56 90 PHE A N 1
ATOM 668 C CA . PHE A 1 90 ? -10.080 -8.333 -3.734 1.00 97.56 90 PHE A CA 1
ATOM 669 C C . PHE A 1 90 ? -11.256 -7.339 -3.805 1.00 97.56 90 PHE A C 1
ATOM 671 O O . PHE A 1 90 ? -11.093 -6.146 -3.559 1.00 97.56 90 PHE A O 1
ATOM 678 N N . SER A 1 91 ? -12.465 -7.815 -4.120 1.00 96.62 91 SER A N 1
ATOM 679 C CA . SER A 1 91 ? -13.668 -6.984 -4.335 1.00 96.62 91 SER A CA 1
ATOM 680 C C . SER A 1 91 ? -14.059 -6.069 -3.158 1.00 96.62 91 SER A C 1
ATOM 682 O O . SER A 1 91 ? -14.809 -5.104 -3.329 1.00 96.62 91 SER A O 1
ATOM 684 N N . GLN A 1 92 ? -13.578 -6.358 -1.946 1.00 96.31 92 GLN A N 1
ATOM 685 C CA . GLN A 1 92 ? -13.793 -5.533 -0.754 1.00 96.31 92 GLN A CA 1
ATOM 686 C C . GLN A 1 92 ? -12.835 -4.336 -0.622 1.00 96.31 92 GLN A C 1
ATOM 688 O O . GLN A 1 92 ? -12.950 -3.585 0.345 1.00 96.31 92 GLN A O 1
ATOM 693 N N . TYR A 1 93 ? -11.884 -4.174 -1.542 1.00 98.50 93 TYR A N 1
ATOM 694 C CA . TYR A 1 93 ? -10.904 -3.090 -1.530 1.00 98.50 93 TYR A CA 1
ATOM 695 C C . TYR A 1 93 ? -11.421 -1.889 -2.318 1.00 98.50 93 TYR A C 1
ATOM 697 O O . TYR A 1 93 ? -12.167 -2.033 -3.288 1.00 98.50 93 TYR A O 1
ATOM 705 N N . ASP A 1 94 ? -11.000 -0.701 -1.900 1.00 98.56 94 ASP A N 1
ATOM 706 C CA . ASP A 1 94 ? -11.248 0.536 -2.627 1.00 98.56 94 ASP A CA 1
ATOM 707 C C . ASP A 1 94 ? -10.049 0.804 -3.540 1.00 98.56 94 ASP A C 1
ATOM 709 O O . ASP A 1 94 ? -8.919 0.994 -3.076 1.00 98.56 94 ASP A O 1
ATOM 713 N N . LEU A 1 95 ? -10.302 0.752 -4.850 1.00 98.38 95 LEU A N 1
ATOM 714 C CA . LEU A 1 95 ? -9.287 0.913 -5.887 1.00 98.38 95 LEU A CA 1
ATOM 715 C C . LEU A 1 95 ? -9.297 2.361 -6.402 1.00 98.38 9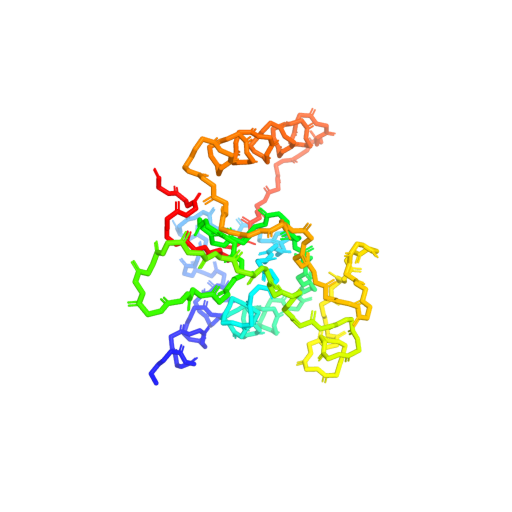5 LEU A C 1
ATOM 717 O O . LEU A 1 95 ? -10.328 2.777 -6.937 1.00 98.38 95 LEU A O 1
ATOM 721 N N . PRO A 1 96 ? -8.191 3.115 -6.278 1.00 97.50 96 PRO A N 1
ATOM 722 C CA . PRO A 1 96 ? -8.071 4.446 -6.874 1.00 97.50 96 PRO A CA 1
ATOM 723 C C . PRO A 1 96 ? -8.086 4.370 -8.405 1.00 97.50 96 PRO A C 1
ATOM 725 O O . PRO A 1 96 ? -7.789 3.319 -8.970 1.00 97.50 96 PRO A O 1
ATOM 728 N N . ASP A 1 97 ? -8.451 5.464 -9.077 1.00 96.75 97 ASP A N 1
ATOM 729 C CA . ASP A 1 97 ? -8.651 5.519 -10.538 1.00 96.75 97 ASP A CA 1
ATOM 730 C C . ASP A 1 97 ? -7.381 5.231 -11.355 1.00 96.75 97 ASP A C 1
ATOM 732 O O . ASP A 1 97 ? -7.472 4.791 -12.498 1.00 96.75 97 ASP A O 1
ATOM 736 N N . ASP A 1 98 ? -6.204 5.421 -10.760 1.00 95.56 98 ASP A N 1
ATOM 737 C CA . ASP A 1 98 ? -4.892 5.189 -11.374 1.00 95.56 98 ASP A CA 1
ATOM 738 C C . ASP A 1 98 ? -4.497 3.704 -11.471 1.00 95.56 98 ASP A C 1
ATOM 740 O O . ASP A 1 98 ? -3.460 3.383 -12.046 1.00 95.56 98 ASP A O 1
ATOM 744 N N . ILE A 1 99 ? -5.328 2.787 -10.966 1.00 98.06 99 ILE A N 1
ATOM 745 C CA . ILE A 1 99 ? -5.241 1.359 -11.294 1.00 98.06 99 ILE A CA 1
ATOM 746 C C . ILE A 1 99 ? -6.085 1.105 -12.542 1.00 98.06 99 ILE A C 1
ATOM 748 O O . ILE A 1 99 ? -7.317 1.208 -12.497 1.00 98.06 99 ILE A O 1
ATOM 752 N N . THR A 1 100 ? -5.441 0.753 -13.650 1.00 97.94 100 THR A N 1
ATOM 753 C CA . THR A 1 100 ? -6.097 0.563 -14.952 1.00 97.94 100 THR A CA 1
ATOM 754 C C . THR A 1 100 ? -6.024 -0.896 -15.408 1.00 97.94 100 THR A C 1
ATOM 756 O O . THR A 1 100 ? -5.644 -1.787 -14.640 1.00 97.94 100 THR A O 1
ATOM 759 N N . GLU A 1 101 ? -6.422 -1.172 -16.652 1.00 98.00 101 GLU A N 1
ATOM 760 C CA . GLU A 1 101 ? -6.247 -2.504 -17.241 1.00 98.00 101 GLU A CA 1
ATOM 761 C C . GLU A 1 101 ? -4.801 -2.784 -17.679 1.00 98.00 101 GLU A C 1
ATOM 763 O O . GLU A 1 101 ? -4.428 -3.932 -17.890 1.00 98.00 101 GLU A O 1
ATOM 768 N N . GLU A 1 102 ? -3.953 -1.758 -17.719 1.00 96.81 102 GLU A N 1
ATOM 769 C CA . GLU A 1 102 ? -2.509 -1.873 -17.925 1.00 96.81 102 GLU A CA 1
ATOM 770 C C . GLU A 1 102 ? -1.749 -2.165 -16.618 1.00 96.81 102 GLU A C 1
ATOM 772 O O . GLU A 1 102 ? -0.561 -2.485 -16.653 1.00 96.81 102 GLU A O 1
ATOM 777 N N . GLY A 1 103 ? -2.428 -2.089 -15.467 1.00 97.81 103 GLY A N 1
ATOM 778 C CA . GLY A 1 103 ? -1.861 -2.328 -14.143 1.00 97.81 103 GLY A CA 1
ATOM 779 C C . GLY A 1 103 ? -1.819 -1.076 -13.265 1.00 97.81 103 GLY A C 1
ATOM 780 O O . GLY A 1 103 ? -2.476 -0.075 -13.535 1.00 97.81 103 GLY A O 1
ATOM 781 N N . TRP A 1 104 ? -1.068 -1.154 -12.168 1.00 97.19 104 TRP A N 1
ATOM 782 C CA . TRP A 1 104 ? -0.891 -0.065 -11.200 1.00 97.19 104 TRP A CA 1
ATOM 783 C C . TRP A 1 104 ? 0.497 0.581 -11.258 1.00 97.19 104 TRP A C 1
ATOM 785 O O . TRP A 1 104 ? 0.681 1.677 -10.731 1.00 97.19 104 TRP A O 1
ATOM 795 N N . TYR A 1 105 ? 1.497 -0.100 -11.825 1.00 96.94 105 TYR A N 1
ATOM 796 C CA . TYR A 1 105 ? 2.861 0.412 -11.909 1.00 96.94 105 TYR A CA 1
ATOM 797 C C . TYR A 1 105 ? 3.101 1.087 -13.258 1.00 96.94 105 TYR A C 1
ATOM 799 O O . TYR A 1 105 ? 2.978 0.459 -14.306 1.00 96.94 105 TYR A O 1
ATOM 807 N N . THR A 1 106 ? 3.483 2.360 -13.218 1.00 93.31 106 THR A N 1
ATOM 808 C CA . THR A 1 106 ? 3.690 3.207 -14.405 1.00 93.31 106 THR A CA 1
ATOM 809 C C . THR A 1 106 ? 5.148 3.633 -14.597 1.00 93.31 106 THR A C 1
ATOM 811 O O . THR A 1 106 ? 5.435 4.501 -15.420 1.00 93.31 106 THR A O 1
ATOM 814 N N . GLY A 1 107 ? 6.085 3.044 -13.842 1.00 90.06 107 GLY A N 1
ATOM 815 C CA . GLY A 1 107 ? 7.515 3.311 -14.004 1.00 90.06 107 GLY A CA 1
ATOM 816 C C . GLY A 1 107 ? 8.052 2.829 -15.355 1.00 90.06 107 GLY A C 1
ATOM 817 O O . GLY A 1 107 ? 7.438 2.005 -16.027 1.00 90.06 107 GLY A O 1
ATOM 818 N N . VAL A 1 108 ? 9.225 3.328 -15.752 1.00 88.94 108 VAL A N 1
ATOM 819 C CA . VAL A 1 108 ? 9.888 2.944 -17.017 1.00 88.94 108 VAL A CA 1
ATOM 820 C C . VAL A 1 108 ? 10.848 1.757 -16.869 1.00 88.94 108 VAL A C 1
ATOM 822 O O . VAL A 1 108 ? 11.238 1.147 -17.860 1.00 88.94 108 VAL A O 1
ATOM 825 N N . GLY A 1 109 ? 11.212 1.400 -15.638 1.00 93.94 109 GLY A N 1
ATOM 826 C CA . GLY A 1 109 ? 12.166 0.343 -15.318 1.00 93.94 109 GLY A CA 1
ATOM 827 C C . GLY A 1 109 ? 12.244 0.136 -13.810 1.00 93.94 109 GLY A C 1
ATOM 828 O O . GLY A 1 109 ? 11.230 0.228 -13.125 1.00 93.94 109 GLY A O 1
ATOM 829 N N . LYS A 1 110 ? 13.444 -0.130 -13.293 1.00 96.25 110 LYS A N 1
ATOM 830 C CA . LYS A 1 110 ? 13.695 -0.176 -11.853 1.00 96.25 110 LYS A CA 1
ATOM 831 C C . LYS A 1 110 ? 13.825 1.249 -11.311 1.00 96.25 110 LYS A C 1
ATOM 833 O O . LYS A 1 110 ? 14.680 1.996 -11.777 1.00 96.25 110 LYS A O 1
ATOM 838 N N . GLU A 1 111 ? 13.013 1.585 -10.317 1.00 96.38 111 GLU A N 1
ATOM 839 C CA . GLU A 1 111 ? 13.149 2.822 -9.539 1.00 96.38 111 GLU A CA 1
ATOM 840 C C . GLU A 1 111 ? 14.516 2.862 -8.827 1.00 96.38 111 GLU A C 1
ATOM 842 O O . GLU A 1 111 ? 14.984 1.864 -8.270 1.00 96.38 111 GLU A O 1
ATOM 847 N N . THR A 1 112 ? 15.166 4.018 -8.854 1.00 95.31 112 THR A N 1
ATOM 848 C CA . THR A 1 112 ? 16.413 4.283 -8.133 1.00 95.31 112 THR A CA 1
ATOM 849 C C . THR A 1 112 ? 16.158 4.563 -6.652 1.00 95.31 112 THR A C 1
ATOM 851 O O . THR A 1 112 ? 15.061 4.933 -6.235 1.00 95.31 112 THR A O 1
ATOM 854 N N . ASP A 1 113 ? 17.200 4.453 -5.830 1.00 94.88 113 ASP A N 1
ATOM 855 C CA . ASP A 1 113 ? 17.077 4.738 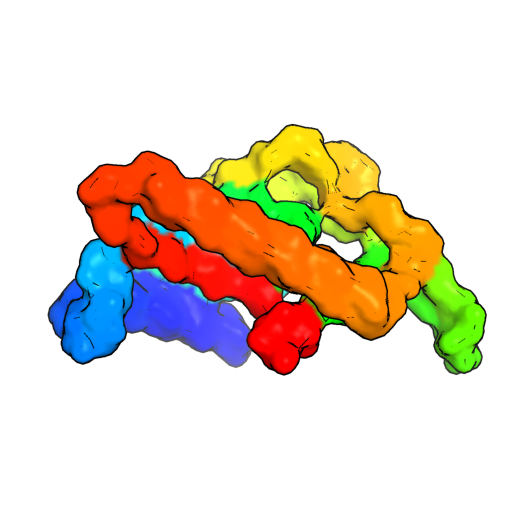-4.398 1.00 94.88 113 ASP A CA 1
ATOM 856 C C . ASP A 1 113 ? 16.686 6.205 -4.121 1.00 94.88 113 ASP A C 1
ATOM 858 O O . ASP A 1 113 ? 15.979 6.479 -3.151 1.00 94.88 113 ASP A O 1
ATOM 862 N N . ASP A 1 114 ? 17.129 7.151 -4.960 1.00 96.31 114 ASP A N 1
ATOM 863 C CA . ASP A 1 114 ? 16.758 8.568 -4.845 1.00 96.31 114 ASP A CA 1
ATOM 864 C C . ASP A 1 114 ? 15.286 8.803 -5.195 1.00 96.31 114 ASP A C 1
ATOM 866 O O . ASP A 1 114 ? 14.581 9.458 -4.426 1.00 96.31 114 ASP A O 1
ATOM 870 N N . GLU A 1 115 ? 14.790 8.202 -6.280 1.00 96.38 115 GLU A N 1
ATOM 871 C CA . GLU A 1 115 ? 13.365 8.253 -6.640 1.00 96.38 115 GLU A CA 1
ATOM 872 C C . GLU A 1 115 ? 12.492 7.621 -5.544 1.00 96.38 115 GLU A C 1
ATOM 874 O O . GLU A 1 115 ? 11.463 8.182 -5.163 1.00 96.38 115 GLU A O 1
ATOM 879 N N . CYS A 1 116 ? 12.933 6.501 -4.956 1.00 96.50 116 CYS A N 1
ATOM 880 C CA . CYS A 1 116 ? 12.247 5.870 -3.829 1.00 96.50 116 CYS A CA 1
ATOM 881 C C . CYS A 1 116 ? 12.189 6.802 -2.606 1.00 96.50 116 CYS A C 1
ATOM 883 O O . CYS A 1 116 ? 11.128 6.961 -1.993 1.00 96.50 116 CYS A O 1
ATOM 885 N N . ARG A 1 117 ? 13.306 7.461 -2.256 1.00 96.12 117 ARG A N 1
ATOM 886 C CA . ARG A 1 117 ? 13.360 8.446 -1.159 1.00 96.12 117 ARG A CA 1
ATOM 887 C C . ARG A 1 117 ? 12.453 9.645 -1.418 1.00 96.12 117 ARG A C 1
ATOM 889 O O . ARG A 1 117 ? 11.771 10.108 -0.497 1.00 96.12 117 ARG A O 1
ATOM 896 N N . GLU A 1 118 ? 12.421 10.143 -2.649 1.00 97.06 118 GLU A N 1
ATOM 897 C CA . GLU A 1 118 ? 11.548 11.244 -3.047 1.00 97.06 118 GLU A CA 1
ATOM 898 C C . GLU A 1 118 ? 10.072 10.841 -2.933 1.00 97.06 118 GLU A C 1
ATOM 900 O O . GLU A 1 118 ? 9.292 11.536 -2.275 1.00 97.06 118 GLU A O 1
ATOM 905 N N . ARG A 1 119 ? 9.696 9.667 -3.456 1.00 96.88 119 ARG A N 1
ATOM 906 C CA . ARG A 1 119 ? 8.340 9.113 -3.332 1.00 96.88 119 ARG A CA 1
ATOM 907 C C . ARG A 1 119 ? 7.926 8.935 -1.871 1.00 96.88 119 ARG A C 1
ATOM 909 O O . ARG A 1 119 ? 6.832 9.360 -1.493 1.00 96.88 119 ARG A O 1
ATOM 916 N N . ALA A 1 120 ? 8.786 8.353 -1.035 1.00 96.62 120 ALA A N 1
ATOM 917 C CA . ALA A 1 120 ? 8.521 8.180 0.394 1.00 96.62 120 ALA A CA 1
ATOM 918 C C . ALA A 1 120 ? 8.340 9.532 1.110 1.00 96.62 120 ALA A C 1
ATOM 920 O O . ALA A 1 120 ? 7.418 9.700 1.915 1.00 96.62 120 ALA A O 1
ATOM 921 N N . THR A 1 121 ? 9.157 10.532 0.763 1.00 97.12 121 THR A N 1
ATOM 922 C CA . THR A 1 121 ? 9.040 11.905 1.281 1.00 97.12 121 THR A CA 1
ATOM 923 C C . THR A 1 121 ? 7.726 12.561 0.857 1.00 97.12 121 THR A C 1
ATOM 925 O O . THR A 1 121 ? 7.050 13.188 1.682 1.00 97.12 121 THR A O 1
ATOM 928 N N . GLY A 1 122 ? 7.322 12.382 -0.403 1.00 97.81 122 GLY A N 1
ATOM 929 C CA . GLY A 1 122 ? 6.042 12.852 -0.929 1.00 97.81 122 GLY A CA 1
ATOM 930 C C . GLY A 1 122 ? 4.855 12.255 -0.172 1.00 97.81 122 GLY A C 1
ATOM 931 O O . GLY A 1 122 ? 3.989 12.993 0.297 1.00 97.81 122 GLY A O 1
ATOM 932 N N . ILE A 1 123 ? 4.867 10.938 0.055 1.00 96.75 123 ILE A N 1
ATOM 933 C CA . ILE A 1 123 ? 3.841 10.226 0.834 1.00 96.75 123 ILE A CA 1
ATOM 934 C C . ILE A 1 123 ? 3.779 10.735 2.274 1.00 96.75 123 ILE A C 1
ATOM 936 O O . ILE A 1 123 ? 2.699 11.043 2.779 1.00 96.75 123 ILE A O 1
ATOM 940 N N . ALA A 1 124 ? 4.923 10.856 2.950 1.00 96.12 124 ALA A N 1
ATOM 941 C CA . ALA A 1 124 ? 4.968 11.356 4.320 1.00 96.12 124 ALA A CA 1
ATOM 942 C C . ALA A 1 124 ? 4.427 12.793 4.416 1.00 96.12 124 ALA A C 1
ATOM 944 O O . ALA A 1 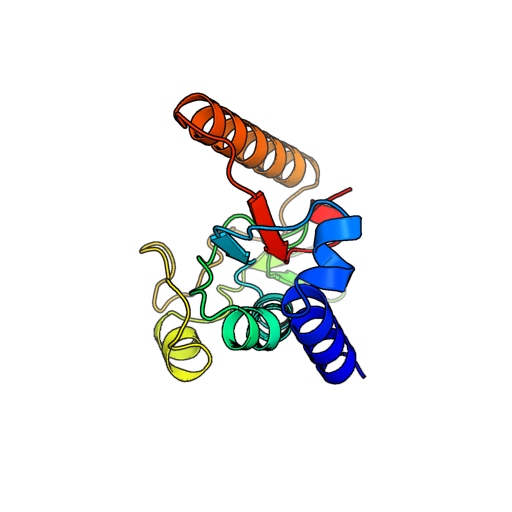124 ? 3.715 13.130 5.364 1.00 96.12 124 ALA A O 1
ATOM 945 N N . THR A 1 125 ? 4.736 13.633 3.428 1.00 98.12 125 THR A N 1
ATOM 946 C CA . THR A 1 125 ? 4.239 15.010 3.336 1.00 98.12 125 THR A CA 1
ATOM 947 C C . THR A 1 125 ? 2.729 15.035 3.118 1.00 98.12 125 THR A C 1
ATOM 949 O O . THR A 1 125 ? 2.017 15.730 3.844 1.00 98.12 125 THR A O 1
ATOM 952 N N . GLU A 1 126 ? 2.216 14.225 2.192 1.00 96.88 126 GLU A N 1
ATOM 953 C CA . GLU A 1 126 ? 0.783 14.059 1.941 1.00 96.88 126 GLU A CA 1
ATOM 954 C C . GLU A 1 126 ? 0.034 13.617 3.207 1.00 96.88 126 GLU A C 1
ATOM 956 O O . GLU A 1 126 ? -0.937 14.259 3.609 1.00 96.88 126 GLU A O 1
ATOM 961 N N . LEU A 1 127 ? 0.517 12.575 3.891 1.00 94.94 127 LEU A N 1
ATOM 962 C CA . LEU A 1 127 ? -0.094 12.066 5.120 1.00 94.94 127 LEU A CA 1
ATOM 963 C C . LEU A 1 127 ? -0.080 13.110 6.245 1.00 94.94 127 LEU A C 1
ATOM 965 O O . LEU A 1 127 ? -1.080 13.255 6.949 1.00 94.94 127 LEU A O 1
ATOM 969 N N . LYS A 1 128 ? 1.005 13.884 6.392 1.00 96.62 128 LYS A N 1
ATOM 970 C CA . LYS A 1 128 ? 1.077 15.001 7.352 1.00 96.62 128 LYS A CA 1
ATOM 971 C C . LYS A 1 128 ? 0.073 16.103 7.016 1.00 96.62 128 LYS A C 1
ATOM 973 O O . LYS A 1 128 ? -0.608 16.597 7.913 1.00 96.62 128 LYS A O 1
ATOM 978 N N . MET A 1 129 ? -0.064 16.463 5.740 1.00 97.06 129 MET A N 1
ATOM 979 C CA . MET A 1 129 ? -1.057 17.448 5.300 1.00 97.06 129 MET A CA 1
ATOM 980 C C . MET A 1 129 ? -2.489 16.965 5.543 1.00 97.06 129 MET A C 1
ATOM 982 O O . MET A 1 129 ? -3.332 17.748 5.976 1.00 97.06 129 MET A O 1
ATOM 986 N N . LEU A 1 130 ? -2.777 15.686 5.283 1.00 94.25 130 LEU A N 1
ATOM 987 C CA . LEU A 1 130 ? -4.078 15.087 5.580 1.00 94.25 130 LEU A CA 1
ATOM 988 C C . LEU A 1 130 ? -4.356 15.109 7.083 1.00 94.25 130 LEU A C 1
ATOM 990 O O . LEU A 1 130 ? -5.435 15.535 7.487 1.00 94.25 130 LEU A O 1
ATOM 994 N N . ALA A 1 131 ? -3.378 14.724 7.906 1.00 95.50 131 ALA A N 1
ATOM 995 C CA . ALA A 1 131 ? -3.498 14.756 9.359 1.00 95.50 131 ALA A CA 1
ATOM 996 C C . ALA A 1 131 ? -3.759 16.175 9.888 1.00 95.50 131 ALA A C 1
ATOM 998 O O . ALA A 1 131 ? -4.639 16.354 10.725 1.00 95.50 131 ALA A O 1
ATOM 999 N N . GLY A 1 132 ? -3.078 17.193 9.347 1.00 96.75 132 GLY A N 1
ATOM 1000 C CA . GLY A 1 132 ? -3.280 18.598 9.723 1.00 96.75 132 GLY A CA 1
ATOM 1001 C C . GLY A 1 132 ? -4.676 19.154 9.408 1.00 96.75 132 GLY A C 1
ATOM 1002 O O . GLY A 1 132 ? -5.056 20.187 9.950 1.00 96.75 132 GLY A O 1
ATOM 1003 N N . LYS A 1 133 ? -5.457 18.473 8.557 1.00 96.44 133 LYS A N 1
ATOM 1004 C CA . LYS A 1 133 ? -6.850 18.831 8.235 1.00 96.44 133 LYS A CA 1
ATOM 1005 C C . LYS A 1 133 ? -7.877 18.125 9.128 1.00 96.44 133 LYS A C 1
ATOM 1007 O O . LYS A 1 133 ? -9.064 18.449 9.056 1.00 96.44 133 LYS A O 1
ATOM 1012 N N . LEU A 1 134 ? -7.464 17.146 9.935 1.00 95.81 134 LEU A N 1
ATOM 1013 C CA . LEU A 1 134 ? -8.370 16.398 10.802 1.00 95.81 134 LEU A CA 1
ATOM 1014 C C . LEU A 1 134 ? -8.697 17.194 12.070 1.00 95.81 134 LEU A C 1
ATOM 1016 O O . LEU A 1 134 ? -7.829 17.808 12.681 1.00 95.81 134 LEU A O 1
ATOM 1020 N N . ARG A 1 135 ? -9.963 17.140 12.497 1.00 95.81 135 ARG A N 1
ATOM 1021 C CA . ARG A 1 135 ? -10.414 17.714 13.781 1.00 95.81 135 ARG A CA 1
ATOM 1022 C C . ARG A 1 135 ? -10.160 16.792 14.974 1.00 95.81 135 ARG A C 1
ATOM 1024 O O . ARG A 1 135 ? -10.262 17.219 16.116 1.00 95.81 135 ARG A O 1
ATOM 1031 N N . GLU A 1 136 ? -9.868 15.528 14.699 1.00 94.00 136 GLU A N 1
ATOM 1032 C CA . GLU A 1 136 ? -9.659 14.474 15.684 1.00 94.00 136 GLU A CA 1
ATOM 1033 C C . GLU A 1 136 ? -8.610 13.485 15.166 1.00 94.00 136 GLU A C 1
ATOM 1035 O O . GLU A 1 136 ? -8.481 13.268 13.957 1.00 94.00 136 GLU A O 1
ATOM 1040 N N . SER A 1 137 ? -7.867 12.866 16.080 1.00 92.25 137 SER A N 1
ATOM 1041 C CA . SER A 1 137 ? -6.865 11.863 15.728 1.00 92.25 137 SER A CA 1
ATOM 1042 C C . SER A 1 137 ? -7.516 10.629 15.105 1.00 92.25 137 SER A C 1
ATOM 1044 O O . SER A 1 137 ? -8.502 10.098 15.615 1.00 92.25 137 SER A O 1
ATOM 1046 N N . LYS A 1 138 ? -6.924 10.132 14.018 1.00 94.25 138 LYS A N 1
ATOM 1047 C CA . LYS A 1 138 ? -7.324 8.884 13.361 1.00 94.25 138 LYS A CA 1
ATOM 1048 C C . LYS A 1 138 ? -6.149 7.915 13.359 1.00 94.25 138 LYS A C 1
ATOM 1050 O O . LYS A 1 138 ? -5.051 8.281 12.956 1.00 94.25 138 LYS A O 1
ATOM 1055 N N . GLN A 1 139 ? -6.388 6.678 13.784 1.00 94.81 139 GLN A N 1
ATOM 1056 C CA . GLN A 1 139 ? -5.422 5.587 13.643 1.00 94.81 139 GLN A CA 1
ATOM 1057 C C . GLN A 1 139 ? -5.634 4.881 12.310 1.00 94.81 139 GLN A C 1
ATOM 1059 O O . GLN A 1 139 ? -6.748 4.475 11.963 1.00 94.81 139 GLN A O 1
ATOM 1064 N N . VAL A 1 140 ? -4.541 4.748 11.569 1.00 95.31 140 VAL A N 1
ATOM 1065 C CA . VAL A 1 140 ? -4.493 4.098 10.264 1.00 95.31 140 VAL A CA 1
ATOM 1066 C C . VAL A 1 140 ? -3.547 2.916 10.377 1.00 95.31 140 VAL A C 1
ATOM 1068 O O . VAL A 1 140 ? -2.422 3.072 10.843 1.00 95.31 140 VAL A O 1
ATOM 1071 N N . VAL A 1 141 ? -3.996 1.745 9.940 1.00 96.62 141 VAL A N 1
ATOM 1072 C CA . VAL A 1 141 ? -3.120 0.587 9.748 1.00 96.62 141 VAL A CA 1
ATOM 1073 C C . VAL A 1 141 ? -2.784 0.517 8.269 1.00 96.62 141 VAL A C 1
ATOM 1075 O O . VAL A 1 141 ? -3.682 0.584 7.427 1.00 96.62 141 VAL A O 1
ATOM 1078 N N . PHE A 1 142 ? -1.504 0.374 7.939 1.00 96.12 142 PHE A N 1
ATOM 1079 C CA . PHE A 1 142 ? -1.094 0.135 6.565 1.00 96.12 142 PHE A CA 1
ATOM 1080 C C . PHE A 1 142 ? -0.168 -1.069 6.432 1.00 96.12 142 PHE A C 1
ATOM 1082 O O . PHE A 1 142 ? 0.565 -1.404 7.357 1.00 96.12 142 PHE A O 1
ATOM 1089 N N . VAL A 1 143 ? -0.229 -1.730 5.276 1.00 98.25 143 VAL A N 1
ATOM 1090 C CA . VAL A 1 143 ? 0.641 -2.861 4.920 1.00 98.25 143 VAL A CA 1
ATOM 1091 C C . VAL A 1 143 ? 1.433 -2.491 3.668 1.00 98.25 143 VAL A C 1
ATOM 1093 O O . VAL A 1 143 ? 0.850 -2.241 2.609 1.00 98.25 143 VAL A O 1
ATOM 1096 N N . ALA A 1 144 ? 2.757 -2.453 3.806 1.00 97.00 144 ALA A N 1
ATOM 1097 C CA . ALA A 1 144 ? 3.715 -2.116 2.753 1.00 97.00 144 ALA A CA 1
ATOM 1098 C C . ALA A 1 144 ? 4.945 -3.047 2.825 1.00 97.00 144 ALA A C 1
ATOM 1100 O O . ALA A 1 144 ? 4.822 -4.186 3.280 1.00 97.00 144 ALA A 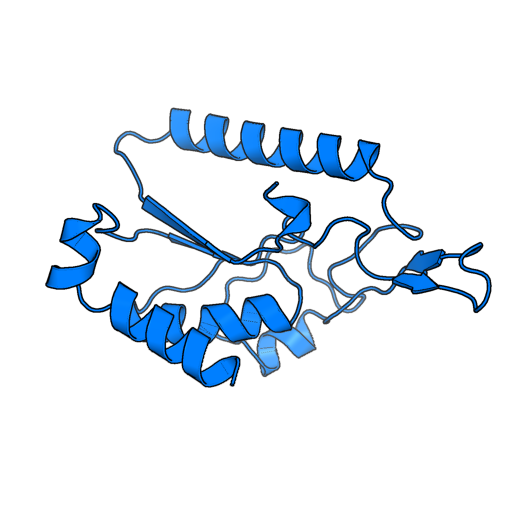O 1
ATOM 1101 N N . HIS A 1 145 ? 6.110 -2.591 2.356 1.00 97.12 145 HIS A N 1
ATOM 1102 C CA . HIS A 1 145 ? 7.327 -3.402 2.196 1.00 97.12 145 HIS A CA 1
ATOM 1103 C C . HIS A 1 145 ? 8.475 -2.855 3.037 1.00 97.12 145 HIS A C 1
ATOM 1105 O O . HIS A 1 145 ? 8.510 -1.660 3.313 1.00 97.12 145 HIS A O 1
ATOM 1111 N N . TYR A 1 146 ? 9.397 -3.729 3.443 1.00 93.81 146 TYR A N 1
ATOM 1112 C CA . TYR A 1 146 ? 10.483 -3.383 4.364 1.00 93.81 146 TYR A CA 1
ATOM 1113 C C . TYR A 1 146 ? 11.362 -2.244 3.828 1.00 93.81 146 TYR A C 1
ATOM 1115 O O . TYR A 1 146 ? 11.406 -1.194 4.458 1.00 93.81 146 TYR A O 1
ATOM 1123 N N . ASP A 1 147 ? 11.929 -2.393 2.628 1.00 89.00 147 ASP A N 1
ATOM 1124 C CA . ASP A 1 147 ? 12.818 -1.386 2.020 1.00 89.00 147 ASP A CA 1
ATOM 1125 C C . ASP A 1 147 ? 12.120 -0.047 1.719 1.00 89.00 147 ASP A C 1
ATOM 1127 O O . ASP A 1 147 ? 12.773 0.964 1.507 1.00 89.00 147 ASP A O 1
ATOM 1131 N N . PHE A 1 148 ? 10.783 -0.022 1.693 1.00 91.06 148 PHE A N 1
ATOM 1132 C CA . PHE A 1 148 ? 10.014 1.220 1.569 1.00 91.06 148 PHE A CA 1
ATOM 1133 C C . PHE A 1 148 ? 9.813 1.929 2.923 1.00 91.06 148 PHE A C 1
ATOM 1135 O O . PHE A 1 148 ? 9.588 3.137 2.964 1.00 91.06 148 PHE A O 1
ATOM 1142 N N . MET A 1 149 ? 9.831 1.186 4.033 1.00 88.62 149 MET A N 1
ATOM 1143 C CA . MET A 1 149 ? 9.556 1.708 5.376 1.00 88.62 149 MET A CA 1
ATOM 1144 C C . MET A 1 149 ? 10.814 2.094 6.165 1.00 88.62 149 MET A C 1
ATOM 1146 O O . MET A 1 149 ? 10.678 2.778 7.182 1.00 88.62 149 MET A O 1
ATOM 1150 N N . CYS A 1 150 ? 11.992 1.623 5.755 1.00 82.31 150 CYS A N 1
ATOM 1151 C CA . CYS A 1 150 ? 13.271 1.815 6.444 1.00 82.31 150 CYS A CA 1
ATOM 1152 C C . CYS A 1 150 ? 14.165 2.812 5.707 1.00 82.31 150 CYS A C 1
ATOM 1154 O O . CYS A 1 150 ? 14.845 3.584 6.420 1.00 82.31 150 CYS A O 1
#

Radius of gyration: 16.49 Å; chains: 1; bounding box: 38×39×44 Å

Foldseek 3Di:
DLLVVLLVVLVQLLPCVNVVVVVQPPADAEEEEPAPSGLSSCVSNCVSNVHAYEYDLLQAAQFAAWDADPVNPFTAHQQHAAPVRCCVVPVSHDYDPCRHRSHSDDDRGTHDPVNLVVSLVVVVVVVVVVQVPDPDDHRYDYGGDDNSVD

pLDDT: mean 96.21, std 2.48, range [82.31, 98.69]

InterPro domains:
  IPR013078 Histidine phosphatase superfamily, clade-1 [PF00300] (2-149)
  IPR029033 Histidine phosphatase superfamily [G3DSA:3.40.50.1240] (1-150)
  IPR029033 Histidine phosphatase superfamily [SSF53254] (1-149)

Sequence (150 aa):
RGFLQAEALGAFLANTTASSLLRIHPVHKLMVSPVKRALQTMAPTAKALGLRPLVRTNFFEAGGLYNADSTYSSFVAQGGMTRSEMMAAFSQYDLPDDITEEGWYTGVGKETDDECRERATGIATELKMLAGKLRESKQVVFVAHYDFMC

Secondary structure (DSSP, 8-state):
-HHHHHHHHHHHHH-HHHHHHTT-PSEEEEEE-SSHHHHHHHHHHHHHHT-PEEE-GGGPPTT-SEEEPTTS--EEE---S-HHHHHHH-TTSB--TT-BTTBS---SSPPPHHHHHHHHHHHHHHHHHHHHT-SS--EEEEE--HHHH-

Organism: NCBI:txid3111310